Protein AF-A0A7S4FKT8-F1 (afdb_monomer_lite)

Radius of gyration: 22.06 Å; chains: 1; bounding box: 40×37×63 Å

pLDDT: mean 85.18, std 10.64, range [45.59, 95.88]

Secondary structure (DSSP, 8-state):
------S----HHHHHHHH-TT--SS---HHHHHHHH-SS------TT-HHHHHHHHHHHHHHHHHHHHHHHHHTT-HHHIIIIIHHHHHHHHHHHHH-----HHHHHHHHHHHHHHHHHHH--

Organism: NCBI:txid73025

Foldseek 3Di:
DDDDDPDQDDDLQVLVCLLPVPVPPDSDDLQVLCVVQPPDDDDDFDPPDPVSVVVNSVVSRVVSCVRSVVVCVVVVNNCCRRVPVSVVVVVVVVDVVVDDDDDVVVVVVVVVVVVVVVVVVVVD

InterPro domains:
  IPR002298 DNA polymerase A [PTHR10133] (2-124)
  IPR036397 Ribonuclease H superfamily [G3DSA:3.30.420.10] (1-96)

Sequence (124 aa):
LGIALGLRLVDPRVADWVINPEDNKSAPSIDVLLEKHTKEMQLKGRAQDEYERSCKHAVQSLVLWNRLEGLLKFNLLQKAFHEVEMPLVPVLAAMEQCGMGFRSIHCTALIDILRRKLSSLEQE

Structure (mmCIF, N/CA/C/O backbone):
data_AF-A0A7S4FKT8-F1
#
_entry.id   AF-A0A7S4FKT8-F1
#
loop_
_atom_site.group_PDB
_atom_site.id
_atom_site.type_symbol
_atom_site.label_atom_id
_atom_site.label_alt_id
_atom_site.label_comp_id
_atom_site.label_asym_id
_atom_site.label_entity_id
_atom_site.label_seq_id
_atom_site.pdbx_PDB_ins_code
_atom_site.Cartn_x
_atom_site.Cartn_y
_atom_site.Cartn_z
_atom_site.occupancy
_atom_site.B_iso_or_equiv
_atom_site.auth_seq_id
_atom_site.auth_comp_id
_atom_site.auth_asym_id
_atom_site.auth_atom_id
_atom_site.pdbx_PDB_model_num
ATOM 1 N N . LEU A 1 1 ? 20.156 -9.253 6.153 1.00 45.59 1 LEU A N 1
ATOM 2 C CA . LEU A 1 1 ? 19.164 -10.227 6.660 1.00 45.59 1 LEU A CA 1
ATOM 3 C C . LEU A 1 1 ? 17.926 -10.143 5.774 1.00 45.59 1 LEU A C 1
ATOM 5 O O . LEU A 1 1 ? 17.339 -9.074 5.704 1.00 45.59 1 LEU A O 1
ATOM 9 N N . GLY A 1 2 ? 17.586 -11.216 5.058 1.00 68.12 2 GLY A N 1
ATOM 10 C CA . GLY A 1 2 ? 16.374 -11.300 4.233 1.00 68.12 2 GLY A CA 1
ATOM 11 C C . GLY A 1 2 ? 15.220 -11.882 5.043 1.00 68.12 2 GLY A C 1
ATOM 12 O O . GLY A 1 2 ? 15.005 -13.089 5.018 1.00 68.12 2 GLY A O 1
ATOM 13 N N . ILE A 1 3 ? 14.532 -11.040 5.816 1.00 80.38 3 ILE A N 1
ATOM 14 C CA . ILE A 1 3 ? 13.361 -11.456 6.596 1.00 80.38 3 ILE A CA 1
ATOM 15 C C . ILE A 1 3 ? 12.146 -11.425 5.667 1.00 80.38 3 ILE A C 1
ATOM 17 O O . ILE A 1 3 ? 11.757 -10.356 5.204 1.00 80.38 3 ILE A O 1
ATOM 21 N N . ALA A 1 4 ? 11.550 -12.587 5.405 1.00 75.88 4 ALA A N 1
ATOM 22 C CA . ALA A 1 4 ? 10.278 -12.691 4.700 1.00 75.88 4 ALA A CA 1
ATOM 23 C C . ALA A 1 4 ? 9.133 -12.754 5.718 1.00 75.88 4 ALA A C 1
ATOM 25 O O . ALA A 1 4 ? 9.103 -13.632 6.582 1.00 75.88 4 ALA A O 1
ATOM 26 N N . LEU A 1 5 ? 8.189 -11.820 5.625 1.00 77.19 5 LEU A N 1
ATOM 27 C CA . LEU A 1 5 ? 6.994 -11.808 6.464 1.00 77.19 5 LEU A CA 1
ATOM 28 C C . LEU A 1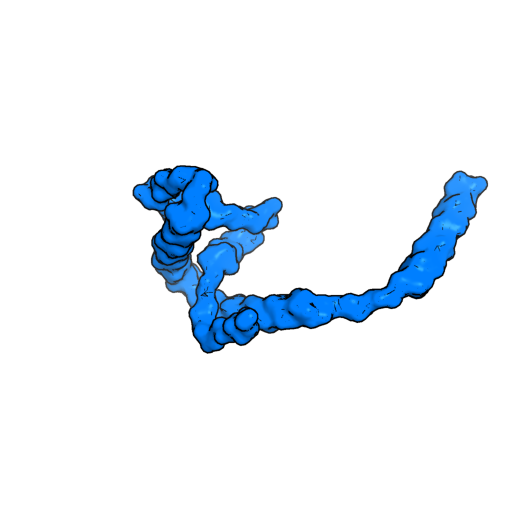 5 ? 5.948 -12.756 5.857 1.00 77.19 5 LEU A C 1
ATOM 30 O O . LEU A 1 5 ? 5.382 -12.463 4.812 1.00 77.19 5 LEU A O 1
ATOM 34 N N . GLY A 1 6 ? 5.701 -13.900 6.504 1.00 68.12 6 GLY A N 1
ATOM 35 C CA . GLY A 1 6 ? 4.726 -14.913 6.059 1.00 68.12 6 GLY A CA 1
ATOM 36 C C . GLY A 1 6 ? 3.332 -14.796 6.691 1.00 68.12 6 GLY A C 1
ATOM 37 O O . GLY A 1 6 ? 2.553 -15.744 6.641 1.00 68.12 6 GLY A O 1
ATOM 38 N N . LEU A 1 7 ? 3.034 -13.681 7.360 1.00 71.38 7 LEU A N 1
ATOM 39 C CA . LEU A 1 7 ? 1.800 -13.489 8.128 1.00 71.38 7 LEU A CA 1
ATOM 40 C C . LEU A 1 7 ? 0.702 -12.828 7.286 1.00 71.38 7 LEU A C 1
ATOM 42 O O . LEU A 1 7 ? 0.978 -12.189 6.275 1.00 71.38 7 LEU A O 1
ATOM 46 N N . ARG A 1 8 ? -0.553 -12.948 7.743 1.00 78.25 8 ARG A N 1
ATOM 47 C CA . ARG A 1 8 ? -1.677 -12.167 7.207 1.00 78.25 8 ARG A CA 1
ATOM 48 C C . ARG A 1 8 ? -1.397 -10.684 7.426 1.00 78.25 8 ARG A C 1
ATOM 50 O O . ARG A 1 8 ? -1.487 -10.195 8.550 1.00 78.25 8 ARG A O 1
ATOM 57 N N . LEU A 1 9 ? -1.025 -10.003 6.350 1.00 84.44 9 LEU A N 1
ATOM 58 C CA . LEU A 1 9 ? -0.807 -8.567 6.346 1.00 84.44 9 LEU A CA 1
ATOM 59 C C . LEU A 1 9 ? -2.159 -7.856 6.392 1.00 84.44 9 LEU A C 1
ATOM 61 O O . LEU A 1 9 ? -3.140 -8.317 5.808 1.00 84.44 9 LEU A O 1
ATOM 65 N N . VAL A 1 10 ? -2.180 -6.713 7.065 1.00 89.62 10 VAL A N 1
ATOM 66 C CA . VAL A 1 10 ? -3.291 -5.763 7.043 1.00 89.62 10 VAL A CA 1
ATOM 67 C C . VAL A 1 10 ? -2.712 -4.387 6.766 1.00 89.62 10 VAL A C 1
ATOM 69 O O . VAL A 1 10 ? -1.749 -3.978 7.415 1.00 89.62 10 VAL A O 1
ATOM 72 N N . ASP A 1 11 ? -3.281 -3.691 5.788 1.00 90.50 11 ASP A N 1
ATOM 73 C CA . ASP A 1 11 ? -2.901 -2.320 5.465 1.00 90.50 11 ASP A CA 1
ATOM 74 C C . ASP A 1 11 ? -4.103 -1.381 5.681 1.00 90.50 11 ASP A C 1
ATOM 76 O O . ASP A 1 11 ? -5.089 -1.451 4.938 1.00 90.50 11 ASP A O 1
ATOM 80 N N . PRO A 1 12 ? -4.043 -0.484 6.687 1.00 90.19 12 PRO A N 1
ATOM 81 C CA . PRO A 1 12 ? -5.083 0.512 6.936 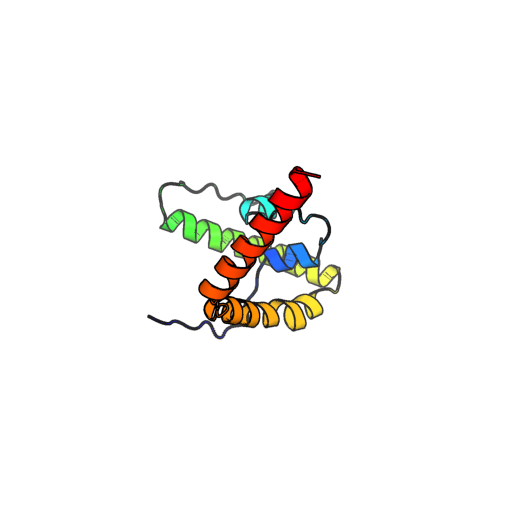1.00 90.19 12 PRO A CA 1
ATOM 82 C C . PRO A 1 12 ? -5.348 1.454 5.753 1.00 90.19 12 PRO A C 1
ATOM 84 O O . PRO A 1 12 ? -6.462 1.950 5.606 1.00 90.19 12 PRO A O 1
ATOM 87 N N . ARG A 1 13 ? -4.358 1.720 4.896 1.00 89.19 13 ARG A N 1
ATOM 88 C CA . ARG A 1 13 ? -4.533 2.603 3.732 1.00 89.19 13 ARG A CA 1
ATOM 89 C C . ARG A 1 13 ? -5.367 1.932 2.656 1.00 89.19 13 ARG A C 1
ATOM 91 O O . ARG A 1 13 ? -6.286 2.546 2.124 1.00 89.19 13 ARG A O 1
ATOM 98 N N . VAL A 1 14 ? -5.080 0.659 2.386 1.00 90.44 14 VAL A N 1
ATOM 99 C CA . VAL A 1 14 ? -5.888 -0.159 1.473 1.00 90.44 14 VAL A CA 1
ATOM 100 C C . VAL A 1 14 ? -7.311 -0.283 2.019 1.00 90.44 14 VAL A C 1
ATOM 102 O O . VAL A 1 14 ? -8.269 -0.182 1.261 1.00 90.44 14 VAL A O 1
ATOM 105 N N . ALA A 1 15 ? -7.470 -0.415 3.339 1.00 91.06 15 ALA A N 1
ATOM 106 C CA . ALA A 1 15 ? -8.789 -0.486 3.960 1.00 91.06 15 ALA A CA 1
ATOM 107 C C . ALA A 1 15 ? -9.602 0.805 3.766 1.00 91.06 15 ALA A C 1
ATOM 109 O O . ALA A 1 15 ? -10.781 0.718 3.428 1.00 91.06 15 ALA A O 1
ATOM 110 N N . ASP A 1 16 ? -8.997 1.990 3.932 1.00 90.38 16 ASP A N 1
ATOM 111 C CA . ASP A 1 16 ? -9.683 3.262 3.643 1.00 90.38 16 ASP A CA 1
ATOM 112 C C . ASP A 1 16 ? -10.045 3.393 2.158 1.00 90.38 16 ASP A C 1
ATOM 114 O O . ASP A 1 16 ? -11.164 3.793 1.839 1.00 90.38 16 ASP A O 1
ATOM 118 N N . TRP A 1 17 ? -9.138 2.997 1.260 1.00 89.62 17 TRP A N 1
ATOM 119 C CA . TRP A 1 17 ? -9.375 3.036 -0.184 1.00 89.62 17 TRP A CA 1
ATOM 120 C C . TRP A 1 17 ? -10.547 2.143 -0.610 1.00 89.62 17 TRP A C 1
ATOM 122 O O . TRP A 1 17 ? -11.409 2.585 -1.366 1.00 89.62 17 TRP A O 1
ATOM 132 N N . VAL A 1 18 ? -10.635 0.922 -0.073 1.00 90.50 18 VAL A N 1
ATOM 133 C CA . VAL A 1 18 ? -11.756 0.003 -0.341 1.00 90.50 18 VAL A CA 1
ATOM 134 C C . VAL A 1 18 ? -13.092 0.597 0.120 1.00 90.50 18 VAL A C 1
ATOM 136 O O . VAL A 1 18 ? -14.117 0.368 -0.518 1.00 90.50 18 VAL A O 1
ATOM 139 N N . ILE A 1 19 ? -13.099 1.365 1.214 1.00 89.62 19 ILE A N 1
ATOM 140 C CA . ILE A 1 19 ? -14.313 2.017 1.723 1.00 89.62 19 ILE A CA 1
ATOM 141 C C . ILE A 1 19 ? -14.676 3.248 0.879 1.00 89.62 19 ILE A C 1
ATOM 143 O O . ILE A 1 19 ? -15.855 3.462 0.606 1.00 89.62 19 ILE A O 1
ATOM 147 N N . ASN A 1 20 ? -13.692 4.060 0.480 1.00 86.75 20 ASN A N 1
ATOM 148 C CA . ASN A 1 20 ? -13.897 5.322 -0.237 1.00 86.75 20 ASN A CA 1
ATOM 149 C C . ASN A 1 20 ? -12.951 5.446 -1.450 1.00 86.75 20 ASN A C 1
ATOM 151 O O . ASN A 1 20 ? -11.969 6.192 -1.388 1.00 86.75 20 ASN A O 1
ATOM 155 N N . PRO A 1 21 ? -13.252 4.784 -2.580 1.00 83.75 21 PRO A N 1
ATOM 156 C CA . PRO A 1 21 ? -12.362 4.773 -3.742 1.00 83.75 21 PRO A CA 1
ATOM 157 C C . PRO A 1 21 ? -12.271 6.125 -4.472 1.00 83.75 21 PRO A C 1
ATOM 159 O O . PRO A 1 21 ? -11.311 6.357 -5.201 1.00 83.75 21 PRO A O 1
ATOM 162 N N . GLU A 1 22 ? -13.238 7.026 -4.271 1.00 79.00 22 GLU A N 1
ATOM 163 C CA . GLU A 1 22 ? -13.341 8.319 -4.970 1.00 79.00 22 GLU A CA 1
ATOM 164 C C . GLU A 1 22 ? -12.500 9.447 -4.337 1.00 79.00 22 GLU A C 1
ATOM 166 O O . GLU A 1 22 ? -12.234 10.465 -4.974 1.00 79.00 22 GLU A O 1
ATOM 171 N N . ASP A 1 23 ? -12.033 9.285 -3.094 1.00 72.06 23 ASP A N 1
ATOM 172 C CA . ASP A 1 23 ? -11.309 10.330 -2.336 1.00 72.06 23 ASP A CA 1
ATOM 173 C C . ASP A 1 23 ? -9.806 10.416 -2.714 1.00 72.06 23 ASP A C 1
ATOM 175 O O . ASP A 1 23 ? -8.955 10.946 -2.000 1.00 72.06 23 ASP A O 1
ATOM 179 N N . ASN A 1 24 ? -9.447 9.852 -3.867 1.00 59.59 24 ASN A N 1
ATOM 180 C CA . ASN A 1 24 ? -8.132 9.274 -4.136 1.00 59.59 24 ASN A CA 1
ATOM 181 C C . ASN A 1 24 ? -7.137 10.245 -4.793 1.00 59.59 24 ASN A C 1
ATOM 183 O O . ASN A 1 24 ? -6.482 9.914 -5.782 1.00 59.59 24 ASN A O 1
ATOM 187 N N . LYS A 1 25 ? -7.025 11.477 -4.280 1.00 56.72 25 LYS A N 1
ATOM 188 C CA . LYS A 1 25 ? -6.110 12.479 -4.870 1.00 56.72 25 LYS A CA 1
ATOM 189 C C . LYS A 1 25 ? -4.667 12.403 -4.374 1.00 56.72 25 LYS A C 1
ATOM 191 O O . LYS A 1 25 ? -3.797 13.011 -4.988 1.00 56.72 25 LYS A O 1
ATOM 196 N N . SER A 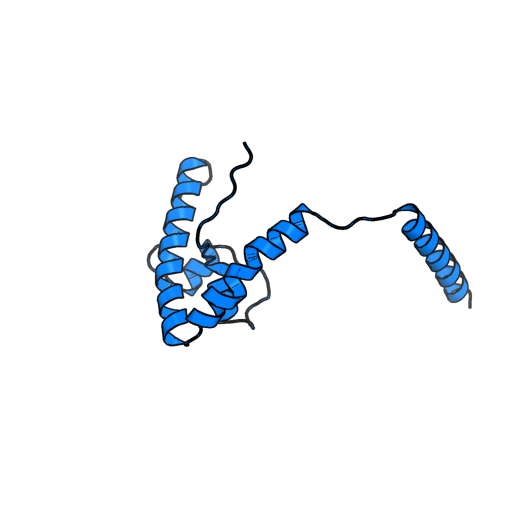1 26 ? -4.378 11.662 -3.309 1.00 57.53 26 SER A N 1
ATOM 197 C CA . SER A 1 26 ? -3.007 11.388 -2.869 1.00 57.53 26 SER A CA 1
ATOM 198 C C . SER A 1 26 ? -3.039 10.281 -1.829 1.00 57.53 26 SER A C 1
ATOM 200 O O . SER A 1 26 ? -3.924 10.321 -0.984 1.00 57.53 26 SER A O 1
ATOM 202 N N . ALA A 1 27 ? -2.103 9.327 -1.864 1.00 64.56 27 ALA A N 1
ATOM 203 C CA . ALA A 1 27 ? -1.985 8.289 -0.839 1.00 64.56 27 ALA A CA 1
ATOM 204 C C . ALA A 1 27 ? -1.807 8.955 0.543 1.00 64.56 27 ALA A C 1
ATOM 206 O O . ALA A 1 27 ? -0.718 9.465 0.834 1.00 64.56 27 ALA A O 1
ATOM 207 N N . PRO A 1 28 ? -2.857 9.017 1.384 1.00 76.50 28 PRO A N 1
ATOM 208 C CA . PRO A 1 28 ? -2.828 9.861 2.567 1.00 76.50 28 PRO A CA 1
ATOM 209 C C . PRO A 1 28 ? -1.880 9.271 3.613 1.00 76.50 28 PRO A C 1
ATOM 211 O O . PRO A 1 28 ? -1.717 8.051 3.738 1.00 76.50 28 PRO A O 1
ATOM 214 N N . SER A 1 29 ? -1.223 10.143 4.378 1.00 81.19 29 SER A N 1
ATOM 215 C CA . SER A 1 29 ? -0.405 9.700 5.504 1.00 81.19 29 SER A CA 1
ATOM 216 C C . SER A 1 29 ? -1.292 9.091 6.596 1.00 81.19 29 SER A C 1
ATOM 218 O O . SER A 1 29 ? -2.482 9.392 6.698 1.00 81.19 29 SER A O 1
ATOM 220 N N . ILE A 1 30 ? -0.707 8.239 7.445 1.00 81.75 30 ILE A N 1
ATOM 221 C CA . ILE A 1 30 ? -1.444 7.624 8.561 1.00 81.75 30 ILE A CA 1
ATOM 222 C C . ILE A 1 30 ? -2.015 8.695 9.500 1.00 81.75 30 ILE A C 1
ATOM 224 O O . ILE A 1 30 ? -3.122 8.521 9.991 1.00 81.75 30 ILE A O 1
ATOM 228 N N . ASP A 1 31 ? -1.315 9.817 9.701 1.00 81.31 31 ASP A N 1
ATOM 229 C CA . ASP A 1 31 ? -1.822 10.930 10.512 1.00 81.31 31 ASP A CA 1
ATOM 230 C C . ASP A 1 31 ? -3.085 11.570 9.893 1.00 81.31 31 ASP A C 1
ATOM 232 O O . ASP A 1 31 ? -4.049 11.823 10.612 1.00 81.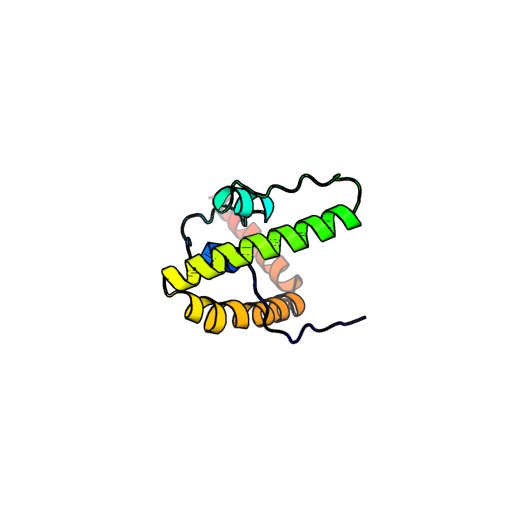31 31 ASP A O 1
ATOM 236 N N . VAL A 1 32 ? -3.127 11.751 8.565 1.00 83.69 32 VAL A N 1
ATOM 237 C CA . VAL A 1 32 ? -4.303 12.295 7.851 1.00 83.69 32 VAL A CA 1
ATOM 238 C C . VAL A 1 32 ? -5.484 11.323 7.905 1.00 83.69 32 VAL A C 1
ATOM 240 O O . VAL A 1 32 ? -6.622 11.726 8.147 1.00 83.69 32 VAL A O 1
ATOM 243 N N . LEU A 1 33 ? -5.227 10.025 7.727 1.00 83.75 33 LEU A N 1
ATOM 244 C CA . LEU A 1 33 ? -6.267 9.002 7.870 1.00 83.75 33 LEU A CA 1
ATOM 245 C C . LEU A 1 33 ? -6.806 8.936 9.298 1.00 83.75 33 LEU A C 1
ATOM 247 O O . LEU A 1 33 ? -8.008 8.763 9.5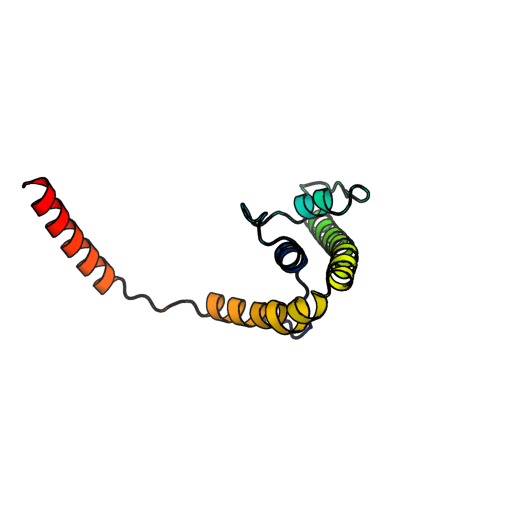03 1.00 83.75 33 LEU A O 1
ATOM 251 N N . LEU A 1 34 ? -5.930 9.103 10.286 1.00 84.19 34 LEU A N 1
ATOM 252 C CA . LEU A 1 34 ? -6.335 9.145 11.679 1.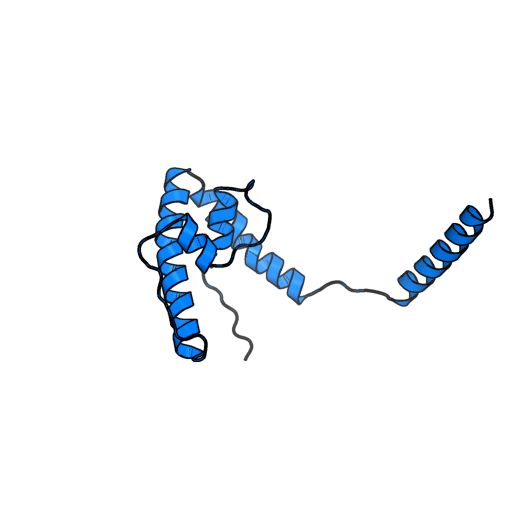00 84.19 34 LEU A CA 1
ATOM 253 C C . LEU A 1 34 ? -7.241 10.353 11.941 1.00 84.19 34 LEU A C 1
ATOM 255 O O . LEU A 1 34 ? -8.300 10.173 12.524 1.00 84.19 34 LEU A O 1
ATOM 259 N N . GLU A 1 35 ? -6.902 11.540 11.434 1.00 82.06 35 GLU A N 1
ATOM 260 C CA . GLU A 1 35 ? -7.752 12.740 11.519 1.00 82.06 35 GLU A CA 1
ATOM 261 C C . GLU A 1 35 ? -9.146 12.547 10.920 1.00 82.06 35 GLU A C 1
ATOM 263 O O . GLU A 1 35 ? -10.141 12.983 11.508 1.00 82.06 35 GLU A O 1
ATOM 268 N N . LYS A 1 36 ? -9.222 11.865 9.775 1.00 82.50 36 LYS A N 1
ATOM 269 C CA . LYS A 1 36 ? -10.478 11.572 9.076 1.00 82.50 36 LYS A CA 1
ATOM 270 C C . LYS A 1 36 ? -11.375 10.624 9.875 1.00 82.50 36 LYS A C 1
ATOM 272 O O . LYS A 1 36 ? -12.584 10.838 9.944 1.00 82.50 36 LYS A O 1
ATOM 277 N N . HIS A 1 37 ? -10.796 9.590 10.488 1.00 79.94 37 HIS A N 1
ATOM 278 C CA . HIS A 1 37 ? -11.558 8.496 11.106 1.00 79.94 37 HIS A CA 1
ATOM 279 C C . HIS A 1 37 ? -11.697 8.585 12.626 1.00 79.94 37 HIS A C 1
ATOM 281 O O . HIS A 1 37 ? -12.635 8.006 13.177 1.00 79.94 37 HIS A O 1
ATOM 287 N N . THR A 1 38 ? -10.776 9.268 13.313 1.00 74.06 38 THR A N 1
ATOM 288 C CA . THR A 1 38 ? -10.677 9.317 14.781 1.00 74.06 38 THR A CA 1
ATOM 289 C C . THR A 1 38 ? -10.093 10.651 15.266 1.00 74.06 38 THR A C 1
ATOM 291 O O . THR A 1 38 ? -8.893 10.897 15.187 1.00 74.06 38 THR A O 1
ATOM 294 N N . LYS A 1 39 ? -10.921 11.505 15.879 1.00 67.31 39 LYS A N 1
ATOM 295 C CA . LYS A 1 39 ? -10.465 12.796 16.439 1.00 67.31 39 LYS A CA 1
ATOM 296 C C . LYS A 1 39 ? -9.733 12.681 17.784 1.00 67.31 39 LYS A C 1
ATOM 298 O O . LYS A 1 39 ? -9.144 13.653 18.242 1.00 67.31 39 LYS A O 1
ATOM 303 N N . GLU A 1 40 ? -9.786 11.520 18.430 1.00 60.88 40 GLU A N 1
ATOM 304 C CA . GLU A 1 40 ? -9.507 11.404 19.867 1.00 60.88 40 GLU A CA 1
ATOM 305 C C . GLU A 1 40 ? -8.057 11.040 20.217 1.00 60.88 40 GLU A C 1
ATOM 307 O O . GLU A 1 40 ? -7.623 11.314 21.332 1.00 60.88 40 GLU A O 1
ATOM 312 N N . MET A 1 41 ? -7.277 10.463 19.293 1.00 63.03 41 MET A N 1
ATOM 313 C CA . MET A 1 41 ? -5.967 9.888 19.635 1.00 63.03 41 MET A CA 1
ATOM 314 C C . MET A 1 41 ? -4.827 10.390 18.745 1.00 63.03 41 MET A C 1
ATOM 316 O O . MET A 1 41 ? -4.105 9.621 18.112 1.00 63.03 41 MET A O 1
ATOM 320 N N . GLN A 1 42 ? -4.625 11.707 18.718 1.00 64.12 42 GLN A N 1
ATOM 321 C CA . GLN A 1 42 ? -3.435 12.291 18.102 1.00 64.12 42 GLN A CA 1
ATOM 322 C C . GLN A 1 42 ? -2.249 12.266 19.068 1.00 64.12 42 GLN A C 1
ATOM 324 O O . GLN A 1 42 ? -2.035 13.186 19.859 1.00 64.12 42 GLN A O 1
ATOM 329 N N . LEU A 1 43 ? -1.441 11.211 18.982 1.00 68.06 43 LEU A N 1
ATOM 330 C CA . LEU A 1 43 ? -0.151 11.180 19.660 1.00 68.06 43 LEU A CA 1
ATOM 331 C C . LEU A 1 43 ? 0.785 12.219 19.017 1.00 68.06 43 LEU A C 1
ATOM 333 O O . LEU A 1 43 ? 1.139 12.127 17.839 1.00 68.06 43 LEU A O 1
ATOM 337 N N . LYS A 1 44 ? 1.194 13.228 19.789 1.00 67.25 44 LYS A N 1
ATOM 338 C CA . LYS A 1 44 ? 2.231 14.188 19.392 1.00 67.25 44 LYS A CA 1
ATOM 339 C C . LYS A 1 44 ? 3.578 13.647 19.859 1.00 67.25 44 LYS A C 1
ATOM 341 O O . LYS A 1 44 ? 3.900 13.759 21.033 1.00 67.25 44 LYS A O 1
ATOM 346 N N . GLY A 1 45 ? 4.321 13.026 18.947 1.00 62.50 45 GLY A N 1
ATOM 347 C CA . GLY A 1 45 ? 5.688 12.579 19.213 1.00 62.50 45 GLY A CA 1
ATOM 348 C C . GLY A 1 45 ? 6.704 13.685 18.929 1.00 62.50 45 GLY A C 1
ATOM 349 O O . GLY A 1 45 ? 6.445 14.566 18.099 1.00 62.50 45 GLY A O 1
ATOM 350 N N . ARG A 1 46 ? 7.871 13.643 19.575 1.00 66.94 46 ARG A N 1
ATOM 351 C CA . ARG A 1 46 ? 9.003 14.507 19.205 1.00 66.94 46 ARG A CA 1
ATOM 352 C C . ARG A 1 46 ? 9.586 14.040 17.871 1.00 66.94 46 ARG A C 1
ATOM 354 O O . ARG A 1 46 ? 10.072 12.924 17.752 1.00 66.94 46 ARG A O 1
ATOM 361 N N . ALA A 1 47 ? 9.575 14.911 16.861 1.00 62.62 47 ALA A N 1
ATOM 362 C CA . ALA A 1 47 ? 10.009 14.569 15.501 1.00 62.62 47 ALA A CA 1
ATOM 363 C C . ALA A 1 47 ? 11.489 14.142 15.382 1.00 62.62 47 ALA A C 1
ATOM 365 O O . ALA A 1 47 ? 11.872 13.582 14.359 1.00 62.62 47 ALA A O 1
ATOM 366 N N . GLN A 1 48 ? 12.311 14.421 16.400 1.00 71.38 48 GLN A N 1
ATOM 367 C CA . GLN A 1 48 ? 13.753 14.159 16.403 1.00 71.38 48 GLN A CA 1
ATOM 368 C C . GLN A 1 48 ? 14.145 12.779 16.962 1.00 71.38 48 GLN A C 1
ATOM 370 O O . GLN A 1 48 ? 15.301 12.402 16.806 1.00 71.38 48 GLN A O 1
ATOM 375 N N . ASP A 1 49 ? 13.226 12.027 17.581 1.00 84.56 49 ASP A N 1
ATOM 376 C CA . ASP A 1 49 ? 13.507 10.684 18.109 1.00 84.56 49 ASP A CA 1
ATOM 377 C C . ASP A 1 49 ? 12.876 9.601 17.215 1.00 84.56 49 ASP A C 1
ATOM 379 O O . ASP A 1 49 ? 11.652 9.490 17.087 1.00 84.56 49 ASP A O 1
ATOM 383 N N . GLU A 1 50 ? 13.723 8.796 16.571 1.00 82.88 50 GLU A N 1
ATOM 384 C CA . GLU A 1 50 ? 13.310 7.729 15.653 1.00 82.88 50 GLU A CA 1
ATOM 385 C C . GLU A 1 50 ? 12.529 6.607 16.352 1.00 82.88 50 GLU A C 1
ATOM 387 O O . GLU A 1 50 ? 11.602 6.038 15.758 1.00 82.88 50 GLU A O 1
ATOM 392 N N . TYR A 1 51 ? 12.850 6.308 17.615 1.00 85.88 51 TYR A N 1
ATOM 393 C CA . TYR A 1 51 ? 12.153 5.283 18.393 1.00 85.88 51 TYR A CA 1
ATOM 394 C C . TYR A 1 51 ? 10.750 5.752 18.755 1.00 85.88 51 TYR A C 1
ATOM 396 O O . TYR A 1 51 ? 9.771 5.038 18.525 1.00 85.88 51 TYR A O 1
ATOM 404 N N . GLU A 1 52 ? 10.640 6.983 19.253 1.00 85.25 52 GLU A N 1
ATOM 405 C CA . GLU A 1 52 ? 9.357 7.590 19.606 1.00 85.25 52 GLU A CA 1
ATOM 406 C C . GLU A 1 52 ? 8.446 7.694 18.375 1.00 85.25 52 GLU A C 1
ATOM 408 O O . GLU A 1 52 ? 7.265 7.340 18.435 1.00 85.25 52 GLU A O 1
ATOM 413 N N . ARG A 1 53 ? 9.007 8.081 17.220 1.00 83.50 53 ARG A N 1
ATOM 414 C CA . ARG A 1 53 ? 8.278 8.144 15.946 1.00 83.50 53 ARG A CA 1
ATOM 415 C C . ARG A 1 53 ? 7.775 6.772 15.498 1.00 83.50 53 ARG A C 1
ATOM 417 O O . ARG A 1 53 ? 6.623 6.651 15.080 1.00 83.50 53 ARG A O 1
ATOM 424 N N . SER A 1 54 ? 8.612 5.741 15.585 1.00 86.62 54 SER A N 1
ATOM 425 C CA . SER A 1 54 ? 8.252 4.379 15.167 1.00 86.62 54 SER A CA 1
ATOM 426 C C . SER A 1 54 ? 7.157 3.788 16.056 1.00 86.62 54 SER A C 1
ATOM 428 O O . SER A 1 54 ? 6.157 3.274 15.551 1.00 86.62 54 SER A O 1
ATOM 430 N N . CYS A 1 55 ? 7.289 3.943 17.376 1.00 88.06 55 CYS A N 1
ATOM 431 C CA . CYS A 1 55 ? 6.270 3.539 18.343 1.00 88.06 55 CYS A CA 1
ATOM 432 C C . CYS A 1 55 ? 4.954 4.294 18.123 1.00 88.06 55 CYS A C 1
ATOM 434 O O . CYS A 1 55 ? 3.890 3.673 18.093 1.00 88.06 55 CYS A O 1
ATOM 436 N N . LYS A 1 56 ? 5.018 5.614 17.897 1.00 86.19 56 LYS A N 1
ATOM 437 C CA . LYS A 1 56 ? 3.847 6.431 17.561 1.00 86.19 56 LYS A CA 1
ATOM 438 C C . LYS A 1 56 ? 3.120 5.870 16.334 1.00 86.19 56 LYS A C 1
ATOM 440 O O . LYS A 1 56 ? 1.915 5.633 16.411 1.00 86.19 56 LYS A O 1
ATOM 445 N N . HIS A 1 57 ? 3.830 5.637 15.229 1.00 86.50 57 HIS A N 1
ATOM 446 C CA . HIS A 1 57 ? 3.213 5.118 14.005 1.00 86.50 57 HIS A CA 1
ATOM 447 C C . HIS A 1 57 ? 2.603 3.730 14.199 1.00 86.50 57 HIS A C 1
ATOM 449 O O . HIS A 1 57 ? 1.511 3.483 13.687 1.00 86.50 57 HIS A O 1
ATOM 455 N N . ALA A 1 58 ? 3.259 2.841 14.949 1.00 88.69 58 ALA A N 1
ATOM 456 C CA . ALA A 1 58 ? 2.722 1.516 15.246 1.00 88.69 58 ALA A CA 1
ATOM 457 C C . ALA A 1 58 ? 1.397 1.605 16.026 1.00 88.69 58 ALA A C 1
ATOM 459 O O . ALA A 1 58 ? 0.406 0.986 15.634 1.00 88.69 58 ALA A O 1
ATOM 460 N N . VAL A 1 59 ? 1.349 2.433 17.076 1.00 89.00 59 VAL A N 1
ATOM 461 C CA . VAL A 1 59 ? 0.137 2.633 17.889 1.00 89.00 59 VAL A CA 1
ATOM 462 C C . VAL A 1 59 ? -0.981 3.271 17.065 1.00 89.00 59 VAL A C 1
ATOM 464 O O . VAL A 1 59 ? -2.105 2.776 17.073 1.00 89.00 59 VAL A O 1
ATOM 467 N N . GLN A 1 60 ? -0.683 4.330 16.312 1.00 88.44 60 GLN A N 1
ATOM 468 C CA . GLN A 1 60 ? -1.670 4.990 15.452 1.00 88.44 60 GLN A CA 1
ATOM 469 C C . GLN A 1 60 ? -2.225 4.052 14.377 1.00 88.44 60 GLN A C 1
ATOM 471 O O . GLN A 1 60 ? -3.427 4.060 14.130 1.00 88.44 60 GLN A O 1
ATOM 476 N N . SER A 1 61 ? -1.375 3.220 13.770 1.00 89.31 61 SER A N 1
ATOM 477 C CA . SER A 1 61 ? -1.806 2.252 12.754 1.00 89.31 61 SER A CA 1
ATOM 478 C C . SER A 1 61 ? -2.736 1.194 13.345 1.00 89.31 61 SER A C 1
ATOM 480 O O . SER A 1 61 ? -3.731 0.843 12.717 1.00 89.31 61 SER A O 1
ATOM 482 N N . LEU A 1 62 ? -2.464 0.733 14.571 1.00 89.31 62 LEU A N 1
ATOM 483 C CA . LEU A 1 62 ? -3.326 -0.216 15.278 1.00 89.31 62 LEU A CA 1
ATOM 484 C C . LEU A 1 62 ? -4.691 0.397 15.630 1.00 89.31 62 LEU A C 1
ATOM 486 O O . LEU A 1 62 ? -5.728 -0.227 15.417 1.00 89.31 62 LEU A O 1
ATOM 490 N N . VAL A 1 63 ? -4.700 1.630 16.143 1.00 89.31 63 VAL A N 1
ATOM 491 C CA . VAL A 1 63 ? -5.938 2.358 16.474 1.00 89.31 63 VAL A CA 1
ATOM 492 C C . VAL A 1 63 ? -6.777 2.595 15.220 1.00 89.31 63 VAL A C 1
ATOM 494 O O . VAL A 1 63 ? -7.980 2.326 15.220 1.00 89.31 63 VAL A O 1
ATOM 497 N N . LEU A 1 64 ? -6.137 3.040 14.136 1.00 89.44 64 LEU A N 1
ATOM 498 C CA . LEU A 1 64 ? -6.784 3.239 12.844 1.00 89.44 64 LEU A CA 1
ATOM 499 C C . LEU A 1 64 ? -7.366 1.926 12.305 1.00 89.44 64 LEU A C 1
ATOM 501 O O . LEU A 1 64 ? -8.516 1.906 11.871 1.00 89.44 64 LEU A O 1
ATOM 505 N N . TRP A 1 65 ? -6.610 0.827 12.384 1.00 91.69 65 TRP A N 1
ATOM 506 C CA . TRP A 1 65 ? -7.078 -0.491 11.958 1.00 91.69 65 TRP A CA 1
ATOM 507 C C . TRP A 1 65 ? -8.343 -0.921 12.703 1.00 91.69 65 TRP A C 1
ATOM 509 O O . TRP A 1 65 ? -9.321 -1.284 12.058 1.00 91.69 65 TRP A O 1
ATOM 519 N N . ASN A 1 66 ? -8.377 -0.806 14.034 1.00 90.75 66 ASN A N 1
ATOM 520 C CA . ASN A 1 66 ? -9.555 -1.187 14.824 1.00 90.75 66 ASN A CA 1
ATOM 521 C C . ASN A 1 66 ? -10.820 -0.433 14.380 1.00 90.75 66 ASN A C 1
ATOM 523 O O . ASN A 1 66 ? -11.917 -0.997 14.352 1.00 90.75 66 ASN A O 1
ATOM 527 N N . ARG A 1 67 ? -10.675 0.843 14.002 1.00 90.44 67 ARG A N 1
ATOM 528 C CA . ARG A 1 67 ? -11.782 1.650 13.480 1.00 90.44 67 ARG A CA 1
ATOM 529 C C . ARG A 1 67 ? -12.199 1.208 12.077 1.00 90.44 67 ARG A C 1
ATOM 531 O O . ARG A 1 67 ? -13.391 1.013 11.833 1.00 90.44 67 ARG A O 1
ATOM 538 N N . LEU A 1 68 ? -11.237 1.046 11.172 1.00 90.81 68 LEU A N 1
ATOM 539 C CA . LEU A 1 68 ? -11.484 0.665 9.780 1.00 90.81 68 LEU A CA 1
ATOM 540 C C . LEU A 1 68 ? -12.031 -0.756 9.657 1.00 90.81 68 LEU A C 1
ATOM 542 O O . LEU A 1 68 ? -12.919 -0.990 8.847 1.00 90.81 68 LEU A O 1
ATOM 546 N N . GLU A 1 69 ? -11.587 -1.688 10.496 1.00 92.25 69 GLU A N 1
ATOM 547 C CA . GLU A 1 69 ? -12.122 -3.048 10.534 1.00 92.25 69 GLU A CA 1
ATOM 548 C C . GLU A 1 69 ? -13.623 -3.041 10.863 1.00 92.25 69 GLU A C 1
ATOM 550 O O . GLU A 1 69 ? -14.406 -3.766 10.242 1.00 92.25 69 GLU A O 1
ATOM 555 N N . GLY A 1 70 ? -14.048 -2.180 11.794 1.00 91.50 70 GLY A N 1
ATOM 556 C CA . GLY A 1 70 ? -15.464 -1.965 12.093 1.00 91.50 70 GLY A CA 1
ATOM 557 C C . GLY A 1 70 ? -16.247 -1.447 10.883 1.00 91.50 70 GLY A C 1
ATOM 558 O O . GLY A 1 70 ? -17.330 -1.954 10.591 1.00 91.50 70 GLY A O 1
ATOM 559 N N . LEU A 1 71 ? -15.684 -0.492 10.140 1.00 91.25 71 LEU A N 1
ATOM 560 C CA . LEU A 1 71 ? -16.305 0.057 8.929 1.00 91.25 71 LEU A CA 1
ATOM 561 C C . LEU A 1 71 ? -16.348 -0.957 7.775 1.00 91.25 71 LEU A C 1
ATOM 563 O O . LEU A 1 71 ? -17.363 -1.058 7.089 1.00 91.25 71 LEU A O 1
ATOM 567 N N . LEU A 1 72 ? -15.297 -1.759 7.590 1.00 92.88 72 LEU A N 1
ATOM 568 C CA . LEU A 1 72 ? -15.259 -2.841 6.600 1.00 92.88 72 LEU A CA 1
ATOM 569 C C . LEU A 1 72 ? -16.331 -3.899 6.879 1.00 92.88 72 LEU A C 1
ATOM 571 O O . LEU A 1 72 ? -16.966 -4.390 5.945 1.00 92.88 72 LEU A O 1
ATOM 575 N N . LYS A 1 73 ? -16.547 -4.245 8.155 1.00 93.31 73 LYS A N 1
ATOM 576 C CA . LYS A 1 73 ? -17.624 -5.154 8.577 1.00 93.31 73 LYS A CA 1
ATOM 577 C C . LYS A 1 73 ? -18.996 -4.544 8.320 1.00 93.31 73 LYS A C 1
ATOM 579 O O . LYS A 1 73 ? -19.850 -5.211 7.745 1.00 93.31 73 LYS A O 1
ATOM 584 N N . PHE A 1 74 ? -19.184 -3.283 8.705 1.00 93.06 74 PHE A N 1
ATOM 585 C CA . PHE A 1 74 ? -20.444 -2.564 8.518 1.00 93.06 74 PHE A CA 1
ATOM 586 C C . PHE A 1 74 ? -20.846 -2.465 7.039 1.00 93.06 74 PHE A C 1
ATOM 588 O O . PHE A 1 74 ? -21.996 -2.725 6.700 1.00 93.06 74 PHE A O 1
ATOM 595 N N . ASN A 1 75 ? -19.890 -2.178 6.152 1.00 91.38 75 ASN A N 1
ATOM 596 C CA . ASN A 1 75 ? -20.125 -2.054 4.711 1.00 91.38 75 ASN A CA 1
ATOM 597 C C . ASN A 1 75 ? -20.082 -3.395 3.950 1.00 91.38 75 ASN A C 1
ATOM 599 O O . ASN A 1 75 ? -20.167 -3.397 2.727 1.00 91.38 75 ASN A O 1
ATOM 603 N N . LEU A 1 76 ? -19.931 -4.535 4.641 1.00 93.62 76 LEU A N 1
ATOM 604 C CA . LEU A 1 76 ? -19.793 -5.875 4.042 1.00 93.62 76 LEU A CA 1
ATOM 605 C C . LEU A 1 76 ? -18.593 -6.030 3.079 1.00 93.62 76 LEU A C 1
ATOM 607 O O . LEU A 1 76 ? -18.563 -6.936 2.248 1.00 93.62 76 LEU A O 1
ATOM 611 N N . LEU A 1 77 ? -17.562 -5.195 3.232 1.00 93.56 77 LEU A N 1
ATOM 612 C CA . LEU A 1 77 ? -16.355 -5.178 2.392 1.00 93.56 77 LEU A CA 1
ATOM 613 C C . LEU A 1 77 ? -15.217 -6.044 2.953 1.00 93.56 77 LEU A C 1
ATOM 615 O O . LEU A 1 77 ? -14.185 -6.224 2.308 1.00 93.56 77 LEU A O 1
ATOM 619 N N . GLN A 1 78 ? -15.394 -6.618 4.148 1.00 92.94 78 GLN A N 1
ATOM 620 C CA . GLN A 1 78 ? -14.350 -7.378 4.839 1.00 92.94 78 GLN A CA 1
ATOM 621 C C . GLN A 1 78 ? -13.796 -8.545 4.005 1.00 92.94 78 GLN A C 1
ATOM 623 O O . GLN A 1 78 ? -12.587 -8.776 4.030 1.00 92.94 78 GLN A O 1
ATOM 628 N N . LYS A 1 79 ? -14.653 -9.276 3.277 1.00 93.19 79 LYS A N 1
ATOM 629 C CA . LYS A 1 79 ? -14.212 -10.394 2.428 1.00 93.19 79 LYS A CA 1
ATOM 630 C C . LYS A 1 79 ? -13.370 -9.914 1.254 1.00 93.19 79 LYS A C 1
ATOM 632 O O . LYS A 1 79 ? -12.276 -10.425 1.072 1.00 93.19 79 LYS A O 1
ATOM 637 N N . ALA A 1 80 ? -13.836 -8.901 0.522 1.00 92.12 80 ALA A N 1
ATOM 638 C CA . ALA A 1 80 ? -13.079 -8.322 -0.587 1.00 92.12 80 ALA A CA 1
ATOM 639 C C . ALA A 1 80 ? -11.693 -7.845 -0.121 1.00 92.12 80 ALA A C 1
ATOM 641 O O . ALA A 1 80 ? -10.680 -8.183 -0.724 1.00 92.12 80 ALA A O 1
ATOM 642 N N . PHE A 1 81 ? -11.631 -7.172 1.029 1.00 94.06 81 PHE A N 1
ATOM 643 C CA . PHE A 1 81 ? -10.363 -6.735 1.603 1.00 94.06 81 PHE A CA 1
ATOM 644 C C . PHE A 1 81 ? -9.406 -7.904 1.920 1.00 94.06 81 PHE A C 1
ATOM 646 O O . PHE A 1 81 ? -8.255 -7.890 1.496 1.00 94.06 81 PHE A O 1
ATOM 653 N N . HIS A 1 82 ? -9.859 -8.932 2.648 1.00 92.50 82 HIS A N 1
ATOM 654 C CA . HIS A 1 82 ? -8.971 -10.009 3.117 1.00 92.50 82 HIS A CA 1
ATOM 655 C C . HIS A 1 82 ? -8.685 -11.099 2.079 1.00 92.50 82 HIS A C 1
ATOM 657 O O . HIS A 1 82 ? -7.643 -11.745 2.160 1.00 92.50 82 HIS A O 1
ATOM 663 N N . GLU A 1 83 ? -9.615 -11.355 1.161 1.00 93.31 83 GLU A N 1
ATOM 664 C CA . GLU A 1 83 ? -9.526 -12.457 0.195 1.00 93.31 83 GLU A CA 1
ATOM 665 C C . GLU A 1 83 ? -9.039 -11.993 -1.181 1.00 93.31 83 GLU A C 1
ATOM 667 O O . GLU A 1 83 ? -8.531 -12.816 -1.938 1.00 93.31 83 GLU A O 1
ATOM 672 N N . VAL A 1 84 ? -9.153 -10.697 -1.498 1.00 91.62 84 VAL A N 1
ATOM 673 C CA . VAL A 1 84 ? -8.749 -10.145 -2.802 1.00 91.62 84 VAL A CA 1
ATOM 674 C C . VAL A 1 84 ? -7.597 -9.159 -2.649 1.00 91.62 84 VAL A C 1
ATOM 676 O O . VAL A 1 84 ? -6.506 -9.420 -3.151 1.00 91.62 84 VAL A O 1
ATOM 679 N N . GLU A 1 85 ? -7.800 -8.065 -1.913 1.00 92.81 85 GLU A N 1
ATOM 680 C CA . GLU A 1 85 ? -6.830 -6.960 -1.886 1.00 92.81 85 GLU A CA 1
ATOM 681 C C . GLU A 1 85 ? -5.556 -7.305 -1.105 1.00 92.81 85 GLU A C 1
ATOM 683 O O . GLU A 1 85 ? -4.445 -7.181 -1.620 1.00 92.81 85 GLU A O 1
ATOM 688 N N . MET A 1 86 ? -5.676 -7.803 0.129 1.00 92.56 86 MET A N 1
ATOM 689 C CA . MET A 1 86 ? -4.493 -8.109 0.942 1.00 92.56 86 MET A CA 1
ATOM 690 C C . MET A 1 86 ? -3.612 -9.236 0.374 1.00 92.56 86 MET A C 1
ATOM 692 O O . MET A 1 86 ? -2.389 -9.113 0.466 1.00 92.56 86 MET A O 1
ATOM 696 N N . PRO A 1 87 ? -4.155 -10.308 -0.238 1.00 92.12 87 PRO A N 1
ATOM 697 C CA . PRO A 1 87 ? -3.344 -11.302 -0.943 1.00 92.12 87 PRO A CA 1
ATOM 698 C C . PRO A 1 87 ? -2.637 -10.759 -2.191 1.00 92.12 87 PRO A C 1
ATOM 700 O O . PRO A 1 87 ? -1.601 -11.301 -2.577 1.00 92.12 87 PRO A O 1
ATOM 703 N N . LEU A 1 88 ? -3.154 -9.690 -2.807 1.00 91.31 88 LEU A N 1
ATOM 704 C CA . LEU A 1 88 ? -2.532 -9.045 -3.964 1.00 91.31 88 LEU A CA 1
ATOM 705 C C . LEU A 1 88 ? -1.291 -8.225 -3.574 1.00 91.31 88 LEU A C 1
ATOM 707 O O . LEU A 1 88 ? -0.324 -8.184 -4.334 1.00 91.31 88 LEU A O 1
ATOM 711 N N . VAL A 1 89 ? -1.268 -7.629 -2.378 1.00 91.19 89 VAL A N 1
ATOM 712 C CA . VAL A 1 89 ? -0.136 -6.823 -1.876 1.00 91.19 89 VAL A CA 1
ATOM 713 C C . VAL A 1 89 ? 1.228 -7.526 -2.003 1.00 91.19 89 VAL A C 1
ATOM 715 O O . VAL A 1 89 ? 2.126 -6.943 -2.614 1.00 91.19 89 VAL A O 1
ATOM 718 N N . PRO A 1 90 ? 1.445 -8.758 -1.495 1.00 90.56 90 PRO A N 1
ATOM 719 C CA . PRO A 1 90 ? 2.738 -9.429 -1.639 1.00 90.56 90 PRO A CA 1
ATOM 720 C C . PRO A 1 90 ? 3.079 -9.774 -3.095 1.00 90.56 90 PRO A C 1
ATOM 722 O O . PRO A 1 90 ? 4.257 -9.811 -3.446 1.00 90.56 90 PRO A O 1
ATOM 725 N N . VAL A 1 91 ? 2.078 -9.997 -3.955 1.00 90.75 91 VAL A N 1
ATOM 726 C CA . VAL A 1 91 ? 2.298 -10.231 -5.390 1.00 90.75 91 VAL A CA 1
ATOM 727 C C . VAL A 1 91 ? 2.830 -8.962 -6.051 1.00 90.75 91 VAL A C 1
ATOM 729 O O . VAL A 1 91 ? 3.838 -9.019 -6.753 1.00 90.75 91 VAL A O 1
ATOM 732 N N . LEU A 1 92 ? 2.212 -7.810 -5.778 1.00 91.94 92 LEU A N 1
ATOM 733 C CA . LEU A 1 92 ? 2.673 -6.516 -6.284 1.00 91.94 92 LEU A CA 1
ATOM 734 C C . LEU A 1 92 ? 4.059 -6.159 -5.742 1.00 91.94 92 LEU A C 1
ATOM 736 O O . LEU A 1 92 ? 4.912 -5.723 -6.509 1.00 91.94 92 LEU A O 1
ATOM 740 N N . ALA A 1 93 ? 4.318 -6.425 -4.460 1.00 90.50 93 ALA A N 1
ATOM 741 C CA . ALA A 1 93 ? 5.639 -6.226 -3.870 1.00 90.50 93 ALA A CA 1
ATOM 742 C C . ALA A 1 93 ? 6.710 -7.096 -4.554 1.00 90.50 93 ALA A C 1
ATOM 744 O O . ALA A 1 93 ? 7.812 -6.623 -4.829 1.00 90.50 93 ALA A O 1
ATOM 745 N N . ALA A 1 94 ? 6.388 -8.351 -4.888 1.00 90.44 94 ALA A N 1
ATOM 746 C CA . ALA A 1 94 ? 7.291 -9.226 -5.633 1.00 90.44 94 ALA A CA 1
ATOM 747 C C . ALA A 1 94 ? 7.512 -8.744 -7.078 1.00 90.44 94 ALA A C 1
ATOM 749 O O . ALA A 1 94 ? 8.637 -8.804 -7.576 1.00 90.44 94 ALA A O 1
ATOM 750 N N . MET A 1 95 ? 6.468 -8.237 -7.744 1.00 94.19 95 MET A N 1
ATOM 751 C CA . MET A 1 95 ? 6.585 -7.626 -9.074 1.00 94.19 95 MET A CA 1
ATOM 752 C C . MET A 1 95 ? 7.481 -6.383 -9.045 1.00 94.19 95 MET A C 1
ATOM 754 O O . MET A 1 95 ? 8.350 -6.239 -9.903 1.00 94.19 95 MET A O 1
ATOM 758 N N . GLU A 1 96 ? 7.314 -5.516 -8.046 1.00 93.31 96 GLU A N 1
ATOM 759 C CA . GLU A 1 96 ? 8.139 -4.320 -7.861 1.00 93.31 96 GLU A CA 1
ATOM 760 C C . GLU A 1 96 ? 9.599 -4.688 -7.574 1.00 93.31 96 GLU A C 1
ATOM 762 O O . GLU A 1 96 ? 10.510 -4.133 -8.188 1.00 93.31 96 GLU A O 1
ATOM 767 N N . GLN A 1 97 ? 9.828 -5.681 -6.710 1.00 90.88 97 GLN A N 1
ATOM 768 C CA . GLN A 1 97 ? 11.170 -6.179 -6.413 1.00 90.88 97 GLN A CA 1
ATOM 769 C C . GLN A 1 97 ? 11.842 -6.819 -7.638 1.00 90.88 97 GLN A C 1
ATOM 771 O O . GLN A 1 97 ? 13.054 -6.684 -7.813 1.00 90.88 97 GLN A O 1
ATOM 776 N N . CYS A 1 98 ? 11.081 -7.530 -8.475 1.00 94.00 98 CYS A N 1
ATOM 777 C CA . CYS A 1 98 ? 11.586 -8.115 -9.716 1.00 94.00 98 CYS A CA 1
ATOM 778 C C . CYS A 1 98 ? 11.940 -7.032 -10.746 1.00 94.00 98 CYS A C 1
ATOM 780 O O . CYS A 1 98 ? 12.945 -7.147 -11.453 1.00 94.00 98 CYS A O 1
ATOM 782 N N . GLY A 1 99 ? 11.133 -5.972 -10.805 1.00 91.50 99 GLY A N 1
ATOM 783 C CA . GLY A 1 99 ? 11.261 -4.901 -11.778 1.00 91.50 99 GLY A CA 1
ATOM 784 C C . GLY A 1 99 ? 10.901 -5.349 -13.195 1.00 91.50 99 GLY A C 1
ATOM 785 O O . GLY A 1 99 ? 10.296 -6.395 -13.427 1.00 91.50 99 GLY A O 1
ATOM 786 N N . MET A 1 100 ? 11.277 -4.529 -14.174 1.00 92.88 100 MET A N 1
ATOM 787 C CA . MET A 1 100 ? 11.072 -4.828 -15.590 1.00 92.88 100 MET A CA 1
ATOM 788 C C . MET A 1 100 ? 12.389 -4.715 -16.345 1.00 92.88 100 MET A C 1
ATOM 790 O O . MET A 1 100 ? 13.115 -3.727 -16.223 1.00 92.88 100 MET A O 1
ATOM 794 N N . GLY A 1 101 ? 12.688 -5.726 -17.161 1.00 89.50 101 GLY A N 1
ATOM 795 C CA . GLY A 1 101 ? 13.846 -5.699 -18.044 1.00 89.50 101 GLY A CA 1
ATOM 796 C C . GLY A 1 101 ? 13.701 -4.594 -19.088 1.00 89.50 101 GLY A C 1
ATOM 797 O O . GLY A 1 101 ? 12.756 -4.595 -19.873 1.00 89.50 101 GLY A O 1
ATOM 798 N N . PHE A 1 102 ? 14.656 -3.667 -19.122 1.00 91.75 102 PHE A N 1
ATOM 799 C CA . PHE A 1 102 ? 14.629 -2.521 -20.025 1.00 91.75 102 PHE A CA 1
ATOM 800 C C . PHE A 1 102 ? 15.879 -2.483 -20.906 1.00 91.75 102 PHE A C 1
ATOM 802 O O . PHE A 1 102 ? 17.008 -2.532 -20.418 1.00 91.75 102 PHE A O 1
ATOM 809 N N . ARG A 1 103 ? 15.682 -2.373 -22.226 1.00 92.62 103 ARG A N 1
ATOM 810 C CA . ARG A 1 103 ? 16.770 -2.198 -23.198 1.00 92.62 103 ARG A CA 1
ATOM 811 C C . ARG A 1 103 ? 16.829 -0.747 -23.656 1.00 92.62 103 ARG A C 1
ATOM 813 O O . ARG A 1 103 ? 16.121 -0.353 -24.583 1.00 92.62 103 ARG A O 1
ATOM 820 N N . SER A 1 104 ? 17.726 0.021 -23.045 1.00 92.81 104 SER A N 1
ATOM 821 C CA . SER A 1 104 ? 17.911 1.446 -23.345 1.00 92.81 104 SER A CA 1
ATOM 822 C C . SER A 1 104 ? 18.218 1.717 -24.820 1.00 92.81 104 SER A C 1
ATOM 824 O O . SER A 1 104 ? 17.665 2.655 -25.378 1.00 92.81 104 SER A O 1
ATOM 826 N N . ILE A 1 105 ? 19.006 0.855 -25.471 1.00 94.00 105 ILE A N 1
ATOM 827 C CA . ILE A 1 105 ? 19.457 1.010 -26.867 1.00 94.00 105 ILE A CA 1
ATOM 828 C C . ILE A 1 105 ? 18.283 1.112 -27.854 1.00 94.00 105 ILE A C 1
ATOM 830 O O . ILE A 1 105 ? 18.302 1.927 -28.775 1.00 94.00 105 ILE A O 1
ATOM 834 N N . HIS A 1 106 ? 17.242 0.296 -27.674 1.00 90.50 106 HIS A N 1
ATOM 835 C CA . HIS A 1 106 ? 16.065 0.358 -28.544 1.00 90.50 106 HIS A CA 1
ATOM 836 C C . HIS A 1 106 ? 15.231 1.608 -28.260 1.00 90.50 106 HIS A C 1
ATOM 838 O O . HIS A 1 106 ? 14.705 2.224 -29.184 1.00 90.50 106 HIS A O 1
ATOM 844 N N . CYS A 1 107 ? 15.145 2.007 -26.991 1.00 92.94 107 CYS A N 1
ATOM 845 C CA . CYS A 1 107 ? 14.400 3.192 -26.591 1.00 92.94 107 CYS A CA 1
ATOM 846 C C . CYS A 1 107 ? 15.062 4.477 -27.109 1.00 92.94 107 CYS A C 1
ATOM 848 O O . CYS A 1 107 ? 14.369 5.355 -27.611 1.00 92.94 107 CYS A O 1
ATOM 850 N N . THR A 1 108 ? 16.393 4.576 -27.065 1.00 94.31 108 THR A N 1
ATOM 851 C CA . THR A 1 108 ? 17.128 5.723 -27.620 1.00 94.31 108 THR A CA 1
ATOM 852 C C . THR A 1 108 ? 16.991 5.797 -29.137 1.00 94.31 108 THR A C 1
ATOM 854 O O . THR A 1 108 ? 16.707 6.869 -29.662 1.00 94.31 108 THR A O 1
ATOM 857 N N . ALA A 1 109 ? 17.075 4.662 -29.839 1.00 93.50 109 ALA A N 1
ATOM 858 C CA . ALA A 1 109 ? 16.838 4.622 -31.281 1.00 93.50 109 ALA A CA 1
ATOM 859 C C . ALA A 1 109 ? 15.418 5.096 -31.649 1.00 93.50 109 ALA A C 1
ATOM 861 O O . ALA A 1 109 ? 15.244 5.864 -32.595 1.00 93.50 109 ALA A O 1
ATOM 862 N N . LEU A 1 110 ? 14.405 4.686 -30.879 1.00 94.81 110 LEU A N 1
ATOM 863 C CA . LEU A 1 110 ? 13.025 5.152 -31.045 1.00 94.81 110 LEU A CA 1
ATOM 864 C C . LEU A 1 110 ? 12.879 6.653 -30.763 1.00 94.81 110 LEU A C 1
ATOM 866 O O . LEU A 1 110 ? 12.221 7.348 -31.534 1.00 94.81 110 LEU A O 1
ATOM 870 N N . ILE A 1 111 ? 13.516 7.165 -29.706 1.00 95.44 111 ILE A N 1
ATOM 871 C CA . ILE A 1 111 ? 13.523 8.600 -29.379 1.00 95.44 111 ILE A CA 1
ATOM 872 C C . ILE A 1 111 ? 14.116 9.414 -30.534 1.00 95.44 111 ILE A C 1
ATOM 874 O O . ILE A 1 111 ? 13.544 10.433 -30.917 1.00 95.44 111 ILE A O 1
ATOM 878 N N . ASP A 1 112 ? 15.218 8.960 -31.126 1.00 95.06 112 ASP A N 1
ATOM 879 C CA . ASP A 1 112 ? 15.860 9.663 -32.238 1.00 95.06 112 ASP A CA 1
ATOM 880 C C . ASP A 1 112 ? 14.996 9.656 -33.506 1.00 95.06 112 ASP A C 1
ATOM 882 O O . ASP A 1 112 ? 14.911 10.668 -34.203 1.00 95.06 112 ASP A O 1
ATOM 886 N N . ILE A 1 113 ? 14.303 8.548 -33.790 1.00 95.44 113 ILE A N 1
ATOM 887 C CA . ILE A 1 113 ? 13.332 8.472 -34.893 1.00 95.44 113 ILE A CA 1
ATOM 888 C C . ILE A 1 113 ? 12.175 9.450 -34.657 1.00 95.44 113 ILE A C 1
ATOM 890 O O . ILE A 1 113 ? 11.800 10.184 -35.573 1.00 95.44 113 ILE A O 1
ATOM 894 N N . LEU A 1 114 ? 11.624 9.480 -33.440 1.00 95.88 114 LEU A N 1
ATOM 895 C CA . LEU A 1 114 ? 10.529 10.380 -33.078 1.00 95.88 114 LEU A CA 1
ATOM 896 C C . LEU A 1 114 ? 10.950 11.845 -33.193 1.00 95.88 114 LEU A C 1
ATOM 898 O O . LEU A 1 114 ? 10.222 12.630 -33.789 1.00 95.88 114 LEU A O 1
ATOM 902 N N . ARG A 1 115 ? 12.147 12.203 -32.715 1.00 94.69 115 ARG A N 1
ATOM 903 C CA . ARG A 1 115 ? 12.693 13.563 -32.840 1.00 94.69 115 ARG A CA 1
ATOM 904 C C . ARG A 1 115 ? 12.829 13.997 -34.293 1.00 94.69 115 ARG A C 1
ATOM 906 O O . ARG A 1 115 ? 12.395 15.089 -34.632 1.00 94.69 115 ARG A O 1
ATOM 913 N N . ARG A 1 116 ? 13.364 13.134 -35.162 1.00 93.38 116 ARG A N 1
ATOM 914 C CA . ARG A 1 116 ? 13.492 13.442 -36.597 1.00 93.38 116 ARG A CA 1
ATOM 915 C C . ARG A 1 116 ? 12.138 13.680 -37.259 1.00 93.38 116 ARG A C 1
ATOM 917 O O . ARG A 1 116 ? 12.013 14.622 -38.031 1.00 93.38 116 ARG A O 1
ATOM 924 N N . LYS A 1 117 ? 11.133 12.854 -36.944 1.00 94.12 117 LYS A N 1
ATOM 925 C CA . LYS A 1 117 ? 9.769 13.036 -37.464 1.00 94.12 117 LYS A CA 1
ATOM 926 C C . LYS A 1 117 ? 9.093 14.295 -36.929 1.00 94.12 117 LYS A C 1
ATOM 928 O O . LYS A 1 117 ? 8.331 14.929 -37.645 1.00 94.12 117 LYS A O 1
ATOM 933 N N . LEU A 1 118 ? 9.357 14.649 -35.677 1.00 95.81 118 LEU A N 1
ATOM 934 C CA . LEU A 1 118 ? 8.788 15.844 -35.068 1.00 95.81 118 LEU A CA 1
ATOM 935 C C . LEU A 1 118 ? 9.379 17.103 -35.714 1.00 95.81 118 LEU A C 1
ATOM 937 O O . LEU A 1 118 ? 8.628 17.962 -36.154 1.00 95.81 118 LEU A O 1
ATOM 941 N N . SER A 1 119 ? 10.698 17.142 -35.921 1.00 92.94 119 SER A N 1
ATOM 942 C CA . SER A 1 119 ? 11.350 18.244 -36.639 1.00 92.94 119 SER A CA 1
ATOM 943 C C . SER A 1 119 ? 10.930 18.358 -38.105 1.00 92.94 119 SER A C 1
ATOM 945 O O . SER A 1 119 ? 10.897 19.466 -38.624 1.00 92.94 119 SER A O 1
ATOM 947 N N . SER A 1 120 ? 10.606 17.251 -38.787 1.00 92.31 120 SER A N 1
ATOM 948 C CA . SER A 1 120 ? 10.074 17.336 -40.154 1.00 92.31 120 SER A CA 1
ATOM 949 C C . SER A 1 120 ? 8.660 17.913 -40.195 1.00 92.31 120 SER A C 1
ATOM 951 O O . SER A 1 120 ? 8.347 18.641 -41.123 1.00 92.31 120 SER A O 1
ATOM 953 N N . LEU A 1 121 ? 7.828 17.617 -39.191 1.00 91.62 121 LEU A N 1
ATOM 954 C CA . LEU A 1 121 ? 6.467 18.157 -39.086 1.00 91.62 121 LEU A CA 1
ATOM 955 C C . LEU A 1 121 ? 6.441 19.627 -38.647 1.00 91.62 121 LEU A C 1
ATOM 957 O O . LEU A 1 121 ? 5.503 20.332 -38.973 1.00 91.62 121 LEU A O 1
ATOM 961 N N . GLU A 1 122 ? 7.445 20.091 -37.900 1.00 89.12 122 GLU A N 1
ATOM 962 C CA . GLU A 1 122 ? 7.579 21.510 -37.528 1.00 89.12 122 GLU A CA 1
ATOM 963 C C . GLU A 1 122 ? 8.049 22.398 -38.693 1.00 89.12 122 GLU A C 1
ATOM 965 O O . GLU A 1 122 ? 7.955 23.621 -38.606 1.00 89.12 122 GLU A O 1
ATOM 970 N N . GLN A 1 123 ? 8.609 21.798 -39.748 1.00 83.56 123 GLN A N 1
ATOM 971 C CA . GLN A 1 123 ? 9.080 22.500 -40.947 1.00 83.56 123 GLN A CA 1
ATOM 972 C C . GLN A 1 123 ? 8.041 22.536 -42.080 1.00 83.56 123 GLN A C 1
ATOM 974 O O . GLN A 1 123 ? 8.241 23.290 -43.034 1.00 83.56 123 GLN A O 1
ATOM 979 N N . GLU A 1 124 ? 6.975 21.736 -41.981 1.00 60.19 124 GLU A N 1
ATOM 980 C CA . GLU A 1 124 ? 5.771 21.804 -42.830 1.00 60.19 124 GLU A CA 1
ATOM 981 C C . GLU A 1 124 ? 4.784 22.856 -42.303 1.00 60.19 124 GLU A C 1
ATOM 983 O O . GLU A 1 124 ? 4.184 23.557 -43.152 1.00 60.19 124 GLU A O 1
#